Protein AF-A0A921IT60-F1 (afdb_monomer)

Organism: NCBI:txid1871019

Secondary structure (DSSP, 8-state):
-----HHHHHHHHHHHHHHHHHHTHHHHHHHHHHHTT-TT--HHHHHHHHHHHHHHHHHHHHHHHHH-GGGHHHHHHHHHHHHHHHHHHHHHHHHHHHT-

Solvent-accessible surface area (backbone atoms only — not comparable to full-atom values): 5192 Å² total; per-residue (Å²): 131,86,72,84,56,58,78,80,37,42,63,42,17,52,52,19,19,53,51,17,36,56,27,33,48,48,36,50,61,38,42,45,42,54,78,66,69,44,94,80,59,53,67,66,53,35,49,49,14,48,52,54,20,54,49,48,47,49,50,52,52,52,51,35,53,73,76,40,57,90,42,36,64,40,18,51,54,16,20,52,50,19,32,47,51,48,52,53,52,51,52,54,51,53,53,58,65,72,75,109

Sequence (100 aa):
MSGFDLAEHLPAMAIGAVIGFIAFAPLLAALMPVLRRKRDADMGVGLIGVIVSFAILLVGVVAVALIARAALVAFTVGELAGFFVGWVAVACMVIWDHGR

Radius of gyration: 16.32 Å; Cα contacts (8 Å, |Δi|>4): 98; chains: 1; bounding box: 41×22×55 Å

Structure (mmCIF, N/CA/C/O backbone):
data_AF-A0A921IT60-F1
#
_entry.id   AF-A0A921IT60-F1
#
loop_
_atom_site.group_PDB
_atom_site.id
_atom_site.type_symbol
_atom_site.label_atom_id
_atom_site.label_alt_id
_atom_site.label_comp_id
_atom_site.label_asym_id
_atom_site.label_entity_id
_atom_site.label_seq_id
_atom_site.pdbx_PDB_ins_code
_atom_site.Cartn_x
_atom_site.Cartn_y
_atom_site.Cartn_z
_atom_site.occupancy
_atom_site.B_iso_or_equiv
_atom_site.auth_seq_id
_atom_site.auth_comp_id
_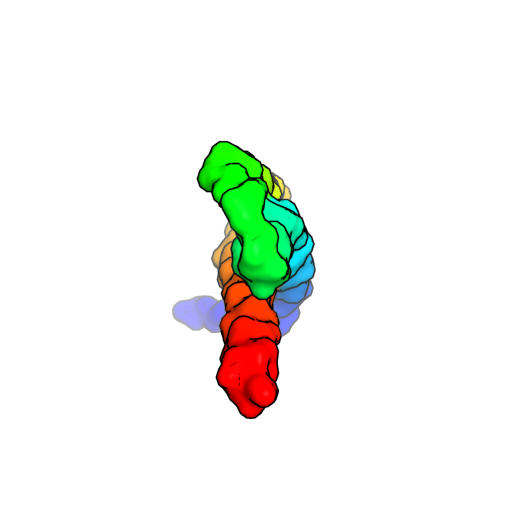atom_site.auth_asym_id
_atom_site.auth_atom_id
_atom_site.pdbx_PDB_model_num
ATOM 1 N N . MET A 1 1 ? 0.193 1.554 -32.479 1.00 40.56 1 MET A N 1
ATOM 2 C CA . MET A 1 1 ? -0.294 1.526 -31.085 1.00 40.56 1 MET A CA 1
ATOM 3 C C . MET A 1 1 ? 0.118 0.180 -30.516 1.00 40.56 1 MET A C 1
ATOM 5 O O . MET A 1 1 ? -0.564 -0.801 -30.769 1.00 40.56 1 MET A O 1
ATOM 9 N N . SER A 1 2 ? 1.305 0.101 -29.909 1.00 51.50 2 SER A N 1
ATOM 10 C CA . SER A 1 2 ? 1.792 -1.118 -29.253 1.00 51.50 2 SER A CA 1
ATOM 11 C C . SER A 1 2 ? 0.864 -1.425 -28.082 1.00 51.50 2 SER A C 1
ATOM 13 O O . SER A 1 2 ? 0.683 -0.576 -27.207 1.00 51.50 2 SER A O 1
ATOM 15 N N . GLY A 1 3 ? 0.199 -2.579 -28.146 1.00 55.97 3 GLY A N 1
ATOM 16 C CA . GLY A 1 3 ? -0.732 -3.030 -27.124 1.00 55.97 3 GLY A CA 1
ATOM 17 C C . GLY A 1 3 ? -0.030 -3.111 -25.777 1.00 55.97 3 GLY A C 1
ATOM 18 O O . GLY A 1 3 ? 1.139 -3.469 -25.696 1.00 55.97 3 GLY A O 1
ATOM 19 N N . PHE A 1 4 ? -0.742 -2.725 -24.728 1.00 60.69 4 PHE A N 1
ATOM 20 C CA . PHE A 1 4 ? -0.331 -3.001 -23.362 1.00 60.69 4 PHE A CA 1
ATOM 21 C C . PHE A 1 4 ? -0.285 -4.529 -23.224 1.00 60.69 4 PHE A C 1
ATOM 23 O O . PHE A 1 4 ? -1.339 -5.162 -23.133 1.00 60.69 4 PHE A O 1
ATOM 30 N N . ASP A 1 5 ? 0.903 -5.131 -23.305 1.00 69.38 5 ASP A N 1
ATOM 31 C CA . ASP A 1 5 ? 1.043 -6.582 -23.219 1.00 69.38 5 ASP A CA 1
ATOM 32 C C . ASP A 1 5 ? 0.867 -6.992 -21.758 1.00 69.38 5 ASP A C 1
ATOM 34 O O . ASP A 1 5 ? 1.783 -6.985 -20.933 1.00 69.38 5 ASP A O 1
ATOM 38 N N . LEU A 1 6 ? -0.391 -7.262 -21.411 1.00 64.69 6 LEU A N 1
ATOM 39 C CA . LEU A 1 6 ? -0.825 -7.508 -20.042 1.00 64.69 6 LEU A CA 1
ATOM 40 C C . LEU A 1 6 ? -0.028 -8.649 -19.399 1.00 64.69 6 LEU A C 1
ATOM 42 O O . LEU A 1 6 ? 0.252 -8.589 -18.208 1.00 64.69 6 LEU A O 1
ATOM 46 N N . ALA A 1 7 ? 0.375 -9.651 -20.186 1.00 71.50 7 ALA A N 1
ATOM 47 C CA . ALA A 1 7 ? 1.163 -10.788 -19.725 1.00 71.50 7 ALA A CA 1
ATOM 48 C C . ALA A 1 7 ? 2.584 -10.400 -19.273 1.00 71.50 7 ALA A C 1
ATOM 50 O O . ALA A 1 7 ? 3.065 -10.932 -18.276 1.00 71.50 7 ALA A O 1
ATOM 51 N N . GLU A 1 8 ? 3.235 -9.452 -19.954 1.00 77.44 8 GLU A N 1
ATOM 52 C CA . GLU A 1 8 ? 4.577 -8.972 -19.592 1.00 77.44 8 GLU A CA 1
ATOM 53 C C . GLU A 1 8 ? 4.538 -8.107 -18.323 1.00 77.44 8 GLU A C 1
ATOM 55 O O . GLU A 1 8 ? 5.438 -8.141 -17.484 1.00 77.44 8 GLU A O 1
ATOM 60 N N . HIS A 1 9 ? 3.444 -7.369 -18.144 1.00 82.19 9 HIS A N 1
ATOM 61 C CA . HIS A 1 9 ? 3.249 -6.455 -17.023 1.00 82.19 9 HIS A CA 1
ATOM 62 C C . HIS A 1 9 ? 2.563 -7.083 -15.799 1.00 82.19 9 HIS A C 1
ATOM 64 O O . HIS A 1 9 ? 2.566 -6.485 -14.716 1.00 82.19 9 HIS A O 1
ATOM 70 N N . LEU A 1 10 ? 2.011 -8.290 -15.939 1.00 85.56 10 LEU A N 1
ATOM 71 C CA . LEU A 1 10 ? 1.304 -9.010 -14.880 1.00 85.56 10 LEU A CA 1
ATOM 72 C C . LEU A 1 10 ? 2.143 -9.214 -13.606 1.00 85.56 10 LEU A C 1
ATOM 74 O O . LEU A 1 10 ? 1.604 -8.990 -12.520 1.00 85.56 10 LEU A O 1
ATOM 78 N N . PRO A 1 11 ? 3.444 -9.569 -13.673 1.00 89.56 11 PRO A N 1
ATOM 79 C CA . PRO A 1 11 ? 4.256 -9.739 -12.469 1.00 89.56 11 PRO A CA 1
ATOM 80 C C . PRO A 1 11 ? 4.406 -8.432 -11.687 1.00 89.56 11 PRO A C 1
ATOM 82 O O . PRO A 1 11 ? 4.258 -8.418 -10.468 1.00 89.56 11 PRO A O 1
ATOM 85 N N . ALA A 1 12 ? 4.639 -7.317 -12.387 1.00 89.69 12 ALA A N 1
ATOM 86 C CA . ALA A 1 12 ? 4.754 -6.003 -11.762 1.00 89.69 12 ALA A CA 1
ATOM 87 C C . ALA A 1 12 ? 3.436 -5.578 -11.102 1.00 89.69 12 ALA A C 1
ATOM 89 O O . ALA A 1 12 ? 3.444 -5.074 -9.981 1.00 89.69 12 ALA A O 1
ATOM 90 N N . MET A 1 13 ? 2.305 -5.841 -11.761 1.00 91.44 13 MET A N 1
ATOM 91 C CA . MET A 1 13 ? 0.977 -5.595 -11.201 1.00 91.44 13 MET A CA 1
ATOM 92 C C . MET A 1 13 ? 0.709 -6.457 -9.957 1.00 91.44 13 MET A C 1
ATOM 94 O O . MET A 1 13 ? 0.222 -5.943 -8.954 1.00 91.44 13 MET A O 1
ATOM 98 N N . ALA A 1 14 ? 1.065 -7.744 -9.979 1.00 93.31 14 ALA A N 1
ATOM 99 C CA . ALA A 1 14 ? 0.891 -8.635 -8.833 1.00 93.31 14 ALA A CA 1
ATOM 100 C C . ALA A 1 14 ? 1.741 -8.199 -7.627 1.00 93.31 14 ALA A C 1
ATOM 102 O O . ALA A 1 14 ? 1.239 -8.152 -6.504 1.00 93.31 14 ALA A O 1
ATOM 103 N N . ILE A 1 15 ? 3.004 -7.823 -7.855 1.00 93.44 15 ILE A N 1
ATOM 104 C CA . ILE A 1 15 ? 3.886 -7.294 -6.803 1.00 93.44 15 ILE A CA 1
ATOM 105 C C . ILE A 1 15 ? 3.319 -5.986 -6.247 1.00 93.44 15 ILE A C 1
ATOM 107 O O . ILE A 1 15 ? 3.236 -5.834 -5.029 1.00 93.44 15 ILE A O 1
ATOM 111 N N . GLY A 1 16 ? 2.874 -5.079 -7.125 1.00 94.06 16 GLY A N 1
ATOM 112 C CA . GLY A 1 16 ? 2.186 -3.851 -6.733 1.00 94.06 16 GLY A CA 1
ATOM 113 C C . GLY A 1 16 ? 1.005 -4.146 -5.817 1.00 94.06 16 GLY A C 1
ATOM 114 O O . GLY A 1 16 ? 0.936 -3.60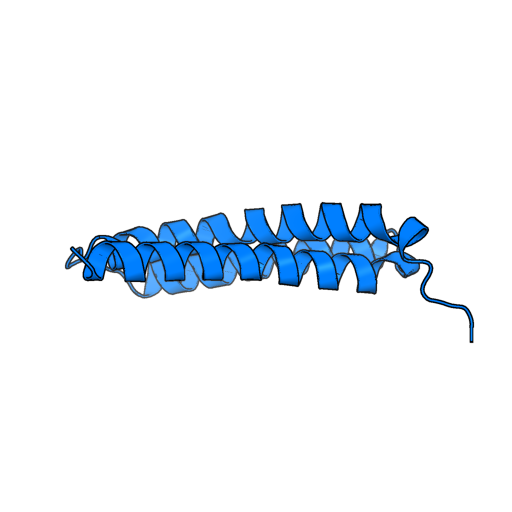1 -4.723 1.00 94.06 16 GLY A O 1
ATOM 115 N N . ALA A 1 17 ? 0.130 -5.083 -6.189 1.00 95.50 17 ALA A N 1
ATOM 116 C CA . ALA A 1 17 ? -1.030 -5.454 -5.378 1.00 95.50 17 ALA A CA 1
ATOM 117 C C . ALA A 1 17 ? -0.659 -5.980 -3.989 1.00 95.50 17 ALA A C 1
ATOM 119 O O . ALA A 1 17 ? -1.289 -5.602 -3.001 1.00 95.50 17 ALA A O 1
ATOM 120 N N . VAL A 1 18 ? 0.389 -6.796 -3.880 1.00 95.81 18 VAL A N 1
ATOM 121 C CA . VAL A 1 18 ? 0.874 -7.267 -2.577 1.00 95.81 18 VAL A CA 1
ATOM 122 C C . VAL A 1 18 ? 1.401 -6.103 -1.736 1.00 95.81 18 VAL A C 1
ATOM 124 O O . VAL A 1 18 ? 1.042 -5.991 -0.565 1.00 95.81 18 VAL A O 1
ATOM 127 N N . ILE A 1 19 ? 2.204 -5.209 -2.321 1.00 95.31 19 ILE A N 1
ATOM 128 C CA . ILE A 1 19 ? 2.741 -4.037 -1.613 1.00 95.31 19 ILE A CA 1
ATOM 129 C C . ILE A 1 1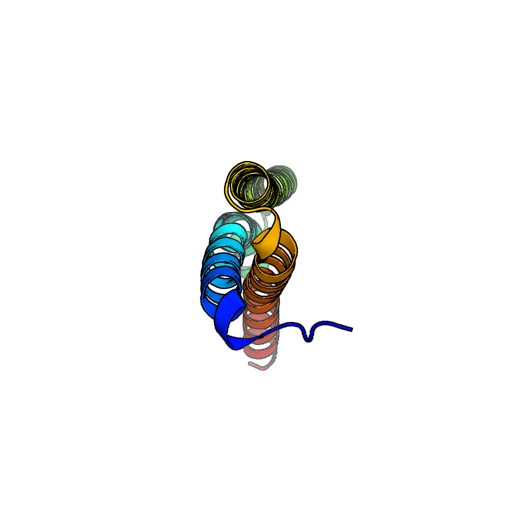9 ? 1.615 -3.099 -1.177 1.00 95.31 19 ILE A C 1
ATOM 131 O O . ILE A 1 19 ? 1.584 -2.692 -0.019 1.00 95.31 19 ILE A O 1
ATOM 135 N N . GLY A 1 20 ? 0.654 -2.818 -2.056 1.00 93.56 20 GLY A N 1
ATOM 136 C CA . GLY A 1 20 ? -0.514 -1.997 -1.749 1.00 93.56 20 GLY A CA 1
ATOM 137 C C . GLY A 1 20 ? -1.370 -2.580 -0.628 1.00 93.56 20 GLY A C 1
ATOM 138 O O . GLY A 1 20 ? -1.816 -1.857 0.261 1.00 93.56 20 GLY A O 1
ATOM 139 N N . PHE A 1 21 ? -1.542 -3.903 -0.609 1.00 94.50 21 PHE A N 1
ATOM 140 C CA . PHE A 1 21 ? -2.233 -4.589 0.479 1.00 94.50 21 PHE A CA 1
ATOM 141 C C . PHE A 1 21 ? -1.455 -4.511 1.803 1.00 94.50 21 PHE A C 1
ATOM 143 O O . PHE A 1 21 ? -2.037 -4.239 2.850 1.00 94.50 21 PHE A O 1
ATOM 150 N N . ILE A 1 22 ? -0.130 -4.686 1.782 1.00 93.62 22 ILE A N 1
ATOM 151 C CA . ILE A 1 22 ? 0.720 -4.531 2.977 1.00 93.62 22 ILE A CA 1
ATOM 152 C C . ILE A 1 22 ? 0.684 -3.087 3.487 1.00 93.62 22 ILE A C 1
ATOM 154 O O . ILE A 1 22 ? 0.591 -2.862 4.694 1.00 93.62 22 ILE A O 1
ATOM 158 N N . ALA A 1 23 ? 0.695 -2.108 2.582 1.00 93.81 23 ALA A N 1
ATOM 159 C CA . ALA A 1 23 ? 0.591 -0.693 2.915 1.00 93.81 23 ALA A CA 1
ATOM 160 C C . ALA A 1 23 ? -0.735 -0.343 3.603 1.00 93.81 23 ALA A C 1
ATOM 162 O O . ALA A 1 23 ? -0.812 0.677 4.273 1.00 93.81 23 ALA A O 1
ATOM 163 N N . PHE A 1 24 ? -1.763 -1.188 3.499 1.00 92.75 24 PHE A N 1
ATOM 164 C CA . PHE A 1 24 ? -3.013 -1.025 4.236 1.00 92.75 24 PHE A CA 1
ATOM 165 C C . PHE A 1 24 ? -2.909 -1.452 5.712 1.00 92.75 24 PHE A C 1
ATOM 167 O O . PHE A 1 24 ? -3.714 -1.021 6.536 1.00 92.75 24 PHE A O 1
ATOM 174 N N . ALA A 1 25 ? -1.927 -2.274 6.095 1.00 92.12 25 ALA A N 1
ATOM 175 C CA . ALA A 1 25 ? -1.818 -2.799 7.459 1.00 92.12 25 ALA A CA 1
ATOM 176 C C . ALA A 1 25 ? -1.674 -1.718 8.559 1.00 92.12 25 ALA A C 1
ATOM 178 O O . ALA A 1 25 ? -2.376 -1.824 9.570 1.00 92.12 25 ALA A O 1
ATOM 179 N N . PRO A 1 26 ? -0.845 -0.662 8.405 1.00 89.62 26 PRO A N 1
ATOM 180 C CA . PRO A 1 26 ? -0.764 0.430 9.380 1.00 89.62 26 PRO A CA 1
ATOM 181 C C . PRO A 1 26 ? -2.095 1.174 9.516 1.00 89.62 26 PRO A C 1
ATOM 183 O O . PRO A 1 26 ? -2.504 1.526 10.624 1.00 89.62 26 PRO A O 1
ATOM 186 N N . LEU A 1 27 ? -2.803 1.365 8.400 1.00 90.25 27 LEU A N 1
ATOM 187 C CA . LEU A 1 27 ? -4.121 1.985 8.391 1.00 90.25 27 LEU A CA 1
ATOM 188 C C . LEU A 1 27 ? -5.162 1.120 9.106 1.00 90.25 27 LEU A C 1
ATOM 190 O O . LEU A 1 27 ? -5.915 1.626 9.933 1.00 90.25 27 LEU A O 1
ATOM 194 N N . LEU A 1 28 ? -5.174 -0.188 8.842 1.00 90.12 28 LEU A N 1
ATOM 195 C CA . LEU A 1 28 ? -6.052 -1.136 9.522 1.00 90.12 28 LEU A CA 1
ATOM 196 C C . LEU A 1 28 ? -5.795 -1.154 11.031 1.00 90.12 28 LEU A C 1
ATOM 198 O O . LEU A 1 28 ? -6.744 -1.171 11.813 1.00 90.12 28 LEU A O 1
ATOM 202 N N . ALA A 1 29 ? -4.528 -1.123 11.451 1.00 88.69 29 ALA A N 1
ATOM 203 C CA . ALA A 1 29 ? -4.161 -1.057 12.862 1.00 88.69 29 ALA A CA 1
ATOM 204 C C . ALA A 1 29 ? -4.697 0.221 13.527 1.00 88.69 29 ALA A C 1
ATOM 206 O O . ALA A 1 29 ? -5.260 0.151 14.621 1.00 88.69 29 ALA A O 1
ATOM 207 N N . ALA A 1 30 ? -4.591 1.361 12.841 1.00 87.56 30 ALA A N 1
ATOM 208 C CA . ALA A 1 30 ? -5.133 2.631 13.311 1.00 87.56 30 ALA A CA 1
ATOM 209 C C . ALA A 1 30 ? -6.675 2.655 13.327 1.00 87.56 30 ALA A C 1
ATOM 211 O O . ALA A 1 30 ? -7.280 3.286 14.192 1.00 87.56 30 ALA A O 1
ATOM 212 N N . LEU A 1 31 ? -7.321 1.923 12.415 1.00 85.56 31 LEU A N 1
ATOM 213 C CA . LEU A 1 31 ? -8.777 1.827 12.321 1.00 85.56 31 LEU A CA 1
ATOM 214 C C . LEU A 1 31 ? -9.379 0.809 13.305 1.00 85.56 31 LEU A C 1
ATOM 216 O O . LEU A 1 31 ? -10.521 0.958 13.734 1.00 85.56 31 LEU A O 1
ATOM 220 N N . MET A 1 32 ? -8.625 -0.213 13.713 1.00 85.56 32 MET A N 1
ATOM 221 C CA . MET A 1 32 ? -9.074 -1.259 14.637 1.00 85.56 32 MET A CA 1
ATOM 222 C C . MET A 1 32 ? -9.734 -0.740 15.935 1.00 85.56 32 MET A C 1
ATOM 224 O O . MET A 1 32 ? -10.783 -1.280 16.300 1.00 85.56 32 MET A O 1
ATOM 228 N N . PRO A 1 33 ? -9.201 0.270 16.661 1.00 82.31 33 PRO A N 1
ATOM 229 C CA . PRO A 1 33 ? -9.876 0.810 17.846 1.00 82.31 33 PRO A CA 1
ATOM 230 C C . PRO A 1 33 ? -11.234 1.449 17.522 1.00 82.31 33 PRO A C 1
ATOM 232 O O . PRO A 1 33 ? -12.169 1.293 18.310 1.00 82.31 33 PRO A O 1
ATOM 235 N N . VAL A 1 34 ? -11.360 2.093 16.355 1.00 83.56 34 VAL A N 1
ATOM 236 C CA . VAL A 1 34 ? -12.619 2.671 15.857 1.00 83.56 34 VAL A CA 1
ATOM 237 C C . VAL A 1 34 ? -13.622 1.560 15.545 1.00 83.56 34 VAL A C 1
ATOM 239 O O . VAL A 1 34 ? -14.750 1.601 16.030 1.00 83.56 34 VAL A O 1
ATOM 242 N N . LEU A 1 35 ? -13.194 0.523 14.815 1.00 82.31 35 LEU A N 1
ATOM 243 C CA . LEU A 1 35 ? -14.032 -0.641 14.491 1.00 82.31 35 LEU A CA 1
ATOM 244 C C . LEU A 1 35 ? -14.522 -1.362 15.752 1.00 82.31 35 LEU A C 1
ATOM 246 O O . LEU A 1 35 ? -15.655 -1.820 15.806 1.00 82.31 35 LEU A O 1
ATOM 250 N N . ARG A 1 36 ? -13.694 -1.416 16.800 1.00 82.88 36 ARG A N 1
ATOM 251 C CA . ARG A 1 36 ? -14.045 -2.018 18.097 1.00 82.88 36 ARG A CA 1
ATOM 252 C C . ARG A 1 36 ? -14.845 -1.089 19.018 1.00 82.88 36 ARG A C 1
ATOM 254 O O . ARG A 1 36 ? -15.008 -1.418 20.191 1.00 82.88 36 ARG A O 1
ATOM 261 N N . ARG A 1 37 ? -15.307 0.068 18.524 1.00 72.94 37 ARG A N 1
ATOM 262 C CA . ARG A 1 37 ? -16.064 1.082 19.283 1.00 72.94 37 ARG A CA 1
ATOM 263 C C . ARG A 1 37 ? -15.405 1.460 20.616 1.00 72.94 37 ARG A C 1
ATOM 265 O O . ARG A 1 37 ? -16.089 1.745 21.600 1.00 72.94 37 ARG A O 1
ATOM 272 N N . LYS A 1 38 ? -14.068 1.456 20.684 1.00 70.12 38 LYS A N 1
ATOM 273 C CA . LYS A 1 38 ? -13.373 1.915 21.890 1.00 70.12 38 LYS A CA 1
ATOM 274 C C . LYS A 1 38 ? -13.516 3.430 21.996 1.00 70.12 38 LYS A C 1
ATOM 276 O O . LYS A 1 38 ? -13.273 4.150 21.036 1.00 70.12 38 LYS A O 1
ATOM 281 N N . ARG A 1 39 ? -13.871 3.909 23.191 1.00 59.06 39 ARG A N 1
ATOM 282 C CA . ARG A 1 39 ? -14.076 5.337 23.490 1.00 59.06 39 ARG A CA 1
ATOM 283 C C . ARG A 1 39 ? -12.786 6.183 23.428 1.00 59.06 39 ARG A C 1
ATOM 285 O O . ARG A 1 39 ? -12.879 7.397 23.497 1.00 59.06 39 ARG A O 1
ATOM 292 N N . ASP A 1 40 ? -11.631 5.531 23.272 1.00 66.62 40 ASP A N 1
ATOM 293 C CA . ASP A 1 40 ? -10.270 6.097 23.224 1.00 66.62 40 ASP A CA 1
ATOM 294 C C . ASP A 1 40 ? -9.659 6.058 21.807 1.00 66.62 40 ASP A C 1
ATOM 296 O O . ASP A 1 40 ? -8.462 5.840 21.622 1.00 66.62 40 ASP A O 1
ATOM 300 N N . ALA A 1 41 ? -10.4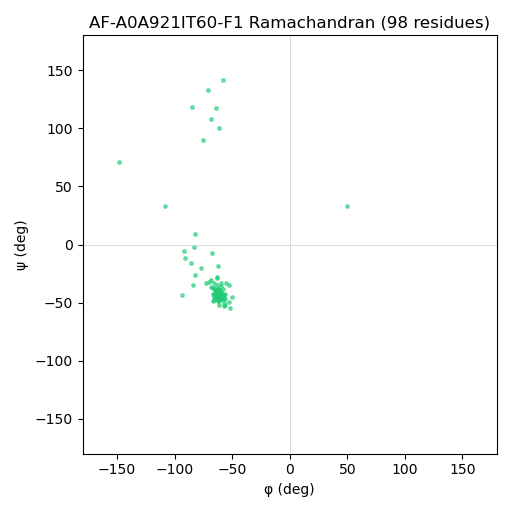76 6.195 20.761 1.00 69.88 41 ALA A N 1
ATOM 301 C CA . ALA A 1 41 ? -9.941 6.308 19.408 1.00 69.88 41 ALA A CA 1
ATOM 302 C C . ALA A 1 41 ? -9.196 7.647 19.238 1.00 69.88 41 ALA A C 1
ATOM 304 O O . ALA A 1 41 ? -9.814 8.709 19.179 1.00 69.88 41 ALA A O 1
ATOM 305 N N . ASP A 1 42 ? -7.866 7.581 19.156 1.00 80.75 42 ASP A N 1
ATOM 306 C CA . ASP A 1 42 ? -6.995 8.744 18.986 1.00 80.75 42 ASP A CA 1
ATOM 307 C C . ASP A 1 42 ? -6.858 9.119 17.499 1.00 80.75 42 ASP A C 1
ATOM 309 O O . ASP A 1 42 ? -6.349 8.346 16.677 1.00 80.75 42 ASP A O 1
ATOM 313 N N . MET A 1 43 ? -7.293 10.334 17.150 1.00 81.44 43 MET A N 1
ATOM 314 C CA . MET A 1 43 ? -7.150 10.894 15.802 1.00 81.44 43 MET A CA 1
ATOM 315 C C . MET A 1 43 ? -5.686 10.995 15.345 1.00 81.44 43 MET A C 1
ATOM 317 O O . MET A 1 43 ? -5.412 10.824 14.157 1.00 81.44 43 MET A O 1
ATOM 321 N N . GLY A 1 44 ? -4.744 11.241 16.258 1.00 84.44 44 GLY A N 1
ATOM 322 C CA . GLY A 1 44 ? -3.313 11.304 15.971 1.00 84.44 44 GLY A CA 1
ATOM 323 C C . GLY A 1 44 ? -2.756 9.956 15.521 1.00 84.44 44 GLY A C 1
ATOM 324 O O . GLY A 1 44 ? -2.031 9.891 14.529 1.00 84.44 44 GLY A O 1
ATOM 325 N N . VAL A 1 45 ? -3.163 8.863 16.171 1.00 83.81 45 VAL A N 1
ATOM 326 C CA . VAL A 1 45 ? -2.798 7.497 15.749 1.00 83.81 45 VAL A CA 1
ATOM 327 C C . VAL A 1 45 ? -3.408 7.173 14.382 1.00 83.81 45 VAL A C 1
ATOM 329 O O . VAL A 1 45 ? -2.728 6.602 13.528 1.00 83.81 45 VAL A O 1
ATOM 332 N N . GLY A 1 46 ? -4.650 7.612 14.145 1.00 86.81 46 GLY A N 1
ATOM 333 C CA . GLY A 1 46 ? -5.303 7.584 12.831 1.00 86.81 46 GLY A CA 1
ATOM 334 C C . GLY A 1 46 ? -4.452 8.232 11.738 1.00 86.81 46 GLY A C 1
ATOM 335 O O . GLY A 1 46 ? -4.135 7.602 10.728 1.00 86.81 46 GLY A O 1
ATOM 336 N N . LEU A 1 47 ? -4.038 9.479 11.966 1.00 90.25 47 LEU A N 1
ATOM 337 C CA . LEU A 1 47 ? -3.236 10.251 11.021 1.00 90.25 47 LEU A CA 1
ATOM 338 C C . LEU A 1 47 ? -1.857 9.622 10.777 1.00 90.25 47 LEU A C 1
ATOM 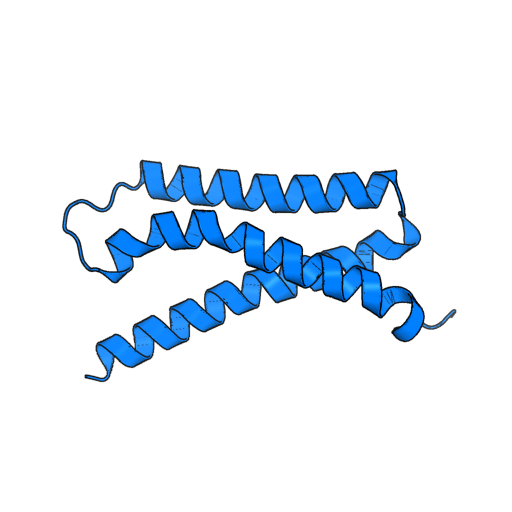340 O O . LEU A 1 47 ? -1.423 9.541 9.630 1.00 90.25 47 LEU A O 1
ATOM 344 N N . ILE A 1 48 ? -1.185 9.133 11.823 1.00 90.38 48 ILE A N 1
ATOM 345 C CA . ILE A 1 48 ? 0.099 8.430 11.689 1.00 90.38 48 ILE A CA 1
ATOM 346 C C . ILE A 1 48 ? -0.074 7.176 10.826 1.00 90.38 48 ILE A C 1
ATOM 348 O O . ILE A 1 48 ? 0.725 6.948 9.920 1.00 90.38 48 ILE A O 1
ATOM 352 N N . GLY A 1 49 ? -1.138 6.397 11.048 1.00 90.25 49 GLY A N 1
ATOM 353 C CA . GLY A 1 49 ? -1.457 5.226 10.229 1.00 90.25 49 GLY A CA 1
ATOM 354 C C . GLY A 1 49 ? -1.615 5.574 8.747 1.00 90.25 49 GLY A C 1
ATOM 355 O O . GLY A 1 49 ? -1.040 4.894 7.895 1.00 90.25 49 GLY A O 1
ATOM 356 N N . VAL A 1 50 ? -2.314 6.670 8.433 1.00 90.50 50 VAL A N 1
ATOM 357 C CA . VAL A 1 50 ? -2.437 7.189 7.059 1.00 90.50 50 VAL A CA 1
ATOM 358 C C . VAL A 1 50 ? -1.068 7.570 6.495 1.00 90.50 50 VAL A C 1
ATOM 360 O O . VAL A 1 50 ? -0.706 7.093 5.423 1.00 90.50 50 VAL A O 1
ATOM 363 N N . ILE A 1 51 ? -0.284 8.376 7.216 1.00 93.50 51 ILE A N 1
ATOM 364 C CA . ILE A 1 51 ? 1.031 8.847 6.754 1.00 93.50 51 ILE A CA 1
ATOM 365 C C . ILE A 1 51 ? 1.957 7.669 6.451 1.00 93.50 51 ILE A C 1
ATOM 367 O O . ILE A 1 51 ? 2.569 7.633 5.387 1.00 93.50 51 ILE A O 1
ATOM 371 N N . VAL A 1 52 ? 2.037 6.688 7.353 1.00 94.06 52 VAL A N 1
ATOM 372 C CA . VAL A 1 52 ? 2.886 5.503 7.170 1.00 94.06 52 VAL A CA 1
ATOM 373 C C . VAL A 1 52 ? 2.426 4.689 5.961 1.00 94.06 52 VAL A C 1
ATOM 375 O O . VAL A 1 52 ? 3.256 4.269 5.160 1.00 94.06 52 VAL A O 1
ATOM 378 N N . SER A 1 53 ? 1.115 4.518 5.783 1.00 93.50 53 SER A N 1
ATOM 379 C CA . SER A 1 53 ? 0.554 3.791 4.637 1.00 93.50 53 SER A CA 1
ATOM 380 C C . SER A 1 53 ? 0.924 4.466 3.315 1.00 93.50 53 SER A C 1
ATOM 382 O O . SER A 1 53 ? 1.468 3.826 2.418 1.00 93.50 53 SER A O 1
ATOM 384 N N . PHE A 1 54 ? 0.725 5.783 3.216 1.00 94.19 54 PHE A N 1
ATOM 385 C CA . PHE A 1 54 ? 1.096 6.559 2.030 1.00 94.19 54 PHE A CA 1
ATOM 386 C C . PHE A 1 54 ? 2.608 6.606 1.800 1.00 94.19 54 PHE A C 1
ATOM 388 O O . PHE A 1 54 ? 3.041 6.611 0.651 1.00 94.19 54 PHE A O 1
ATOM 395 N N . ALA A 1 55 ? 3.419 6.600 2.859 1.00 95.88 55 ALA A N 1
ATOM 396 C CA . ALA A 1 55 ? 4.868 6.518 2.732 1.00 95.88 55 ALA A CA 1
ATOM 397 C C . ALA A 1 55 ? 5.307 5.177 2.122 1.00 95.88 55 ALA A C 1
ATOM 399 O O . ALA A 1 55 ? 6.164 5.176 1.244 1.00 95.88 55 ALA A O 1
ATOM 400 N N . ILE A 1 56 ? 4.701 4.053 2.528 1.00 94.81 56 ILE A N 1
ATOM 401 C CA . ILE A 1 56 ? 4.996 2.730 1.950 1.00 94.81 56 ILE A CA 1
ATOM 402 C C . ILE A 1 56 ? 4.637 2.700 0.459 1.00 94.81 56 ILE A C 1
ATOM 404 O O . ILE A 1 56 ? 5.470 2.287 -0.348 1.00 94.81 56 ILE A O 1
ATOM 408 N N . LEU A 1 57 ? 3.444 3.186 0.097 1.00 94.12 57 LEU A N 1
ATOM 409 C CA . LEU A 1 57 ? 3.004 3.304 -1.300 1.00 94.12 57 LEU A CA 1
ATOM 410 C C . LEU A 1 57 ? 3.989 4.162 -2.113 1.00 94.12 57 LEU A C 1
ATOM 412 O O . LEU A 1 57 ? 4.533 3.741 -3.131 1.00 94.12 57 LEU A O 1
ATOM 416 N N . LEU A 1 58 ? 4.327 5.351 -1.605 1.00 94.69 58 LEU A N 1
ATOM 417 C CA . LEU A 1 58 ? 5.259 6.258 -2.272 1.00 94.69 58 LEU A CA 1
ATOM 418 C C . LEU A 1 58 ? 6.643 5.627 -2.472 1.00 94.69 58 LEU A C 1
ATOM 420 O O . LEU A 1 58 ? 7.230 5.769 -3.544 1.00 94.69 58 LEU A O 1
ATOM 424 N N . VAL A 1 59 ? 7.165 4.922 -1.466 1.00 96.25 59 VAL A N 1
ATOM 425 C CA . VAL A 1 59 ? 8.448 4.213 -1.563 1.00 96.25 59 VAL A CA 1
ATOM 426 C C . VAL A 1 59 ? 8.390 3.128 -2.638 1.00 96.25 59 VAL A C 1
ATOM 428 O O . VAL A 1 59 ? 9.334 3.022 -3.421 1.00 96.25 59 VAL A O 1
ATOM 431 N N . GLY A 1 60 ? 7.288 2.374 -2.727 1.00 91.31 60 GLY A N 1
ATOM 432 C CA . GLY A 1 60 ? 7.056 1.392 -3.789 1.00 91.31 60 GLY A CA 1
ATOM 433 C C . GLY A 1 60 ? 7.135 2.023 -5.179 1.00 91.31 60 GLY A C 1
ATOM 434 O O . GLY A 1 60 ? 7.939 1.605 -6.017 1.00 91.31 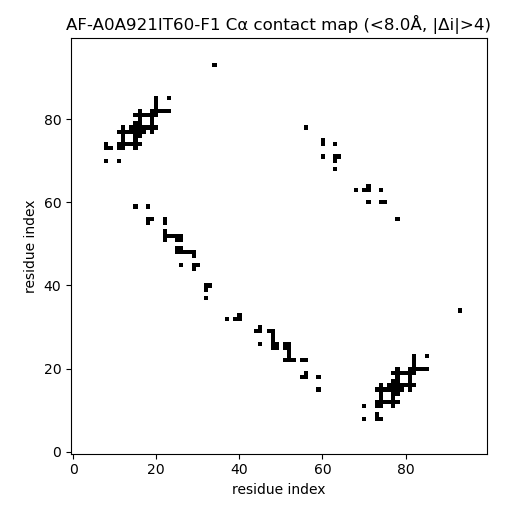60 GLY A O 1
ATOM 435 N N . VAL A 1 61 ? 6.374 3.097 -5.398 1.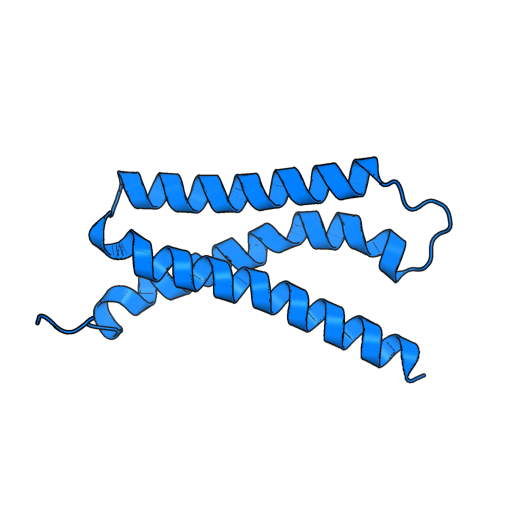00 93.94 61 VAL A N 1
ATOM 436 C CA . VAL A 1 61 ? 6.350 3.832 -6.672 1.00 93.94 61 VAL A CA 1
ATOM 437 C C . VAL A 1 61 ? 7.721 4.403 -7.029 1.00 93.94 61 VAL A C 1
ATOM 439 O O . VAL A 1 61 ? 8.176 4.246 -8.163 1.00 93.94 61 VAL A O 1
ATOM 442 N N . VAL A 1 62 ? 8.405 5.045 -6.078 1.00 95.81 62 VAL A N 1
ATOM 443 C CA . VAL A 1 62 ? 9.737 5.624 -6.305 1.00 95.81 62 VAL A CA 1
ATOM 444 C C . VAL A 1 62 ? 10.749 4.531 -6.642 1.00 95.81 62 VAL A C 1
ATOM 446 O O . VAL A 1 62 ? 11.498 4.681 -7.606 1.00 95.81 62 VAL A O 1
ATOM 449 N N . ALA A 1 63 ? 10.752 3.411 -5.915 1.00 94.44 63 ALA A N 1
ATOM 450 C CA . ALA A 1 63 ? 11.660 2.301 -6.187 1.00 94.44 63 ALA A CA 1
ATOM 451 C C . ALA A 1 63 ? 11.469 1.752 -7.610 1.00 94.44 63 ALA A C 1
ATOM 453 O O . ALA A 1 63 ? 12.438 1.610 -8.360 1.00 94.44 63 ALA A O 1
ATOM 454 N N . VAL A 1 64 ? 10.223 1.521 -8.032 1.00 94.00 64 VAL A N 1
ATOM 455 C CA . VAL A 1 64 ? 9.930 1.027 -9.386 1.00 94.00 64 VAL A CA 1
ATOM 456 C C . VAL A 1 64 ? 10.249 2.075 -10.453 1.00 94.00 64 VAL A C 1
ATOM 458 O O . VAL A 1 64 ? 10.784 1.727 -11.506 1.00 94.00 64 VAL A O 1
ATOM 461 N N . ALA A 1 65 ? 10.023 3.364 -10.184 1.00 91.44 65 ALA A N 1
ATOM 462 C CA . ALA A 1 65 ? 10.391 4.448 -11.097 1.00 91.44 65 ALA A CA 1
ATOM 463 C C . ALA A 1 65 ? 11.908 4.549 -11.338 1.00 91.44 65 ALA A C 1
ATOM 465 O O . ALA A 1 65 ? 12.333 5.013 -12.401 1.00 91.44 65 ALA A O 1
ATOM 466 N N . LEU A 1 66 ? 12.723 4.135 -10.365 1.00 94.81 66 LEU A N 1
ATOM 467 C CA . LEU A 1 66 ? 14.180 4.119 -10.483 1.00 94.81 66 LEU A CA 1
ATOM 468 C C . LEU A 1 66 ? 14.703 2.855 -11.180 1.00 94.81 66 LEU A C 1
ATOM 470 O O . LEU A 1 66 ? 15.672 2.947 -11.929 1.00 94.81 66 LEU A O 1
ATOM 474 N N . ILE A 1 67 ? 14.065 1.699 -10.968 1.00 92.62 67 ILE A N 1
ATOM 475 C CA . ILE A 1 67 ? 14.559 0.396 -11.449 1.00 92.62 67 ILE A CA 1
ATOM 476 C C . ILE A 1 67 ? 13.958 0.014 -12.810 1.00 92.62 67 ILE A C 1
ATOM 478 O O . ILE A 1 67 ? 14.666 -0.470 -13.690 1.00 92.62 67 ILE A O 1
ATOM 482 N N . ALA A 1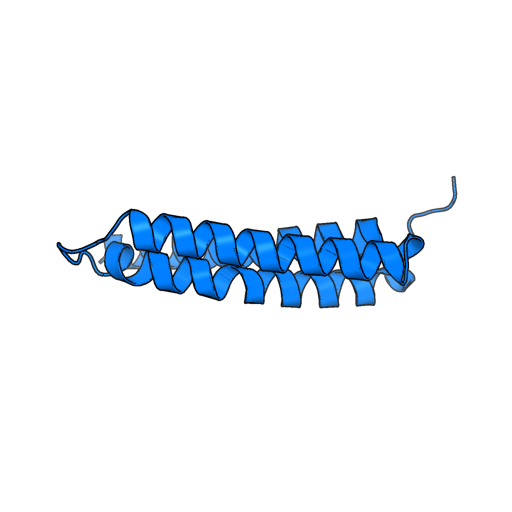 68 ? 12.652 0.213 -12.996 1.00 87.62 68 ALA A N 1
ATOM 483 C CA . ALA A 1 68 ? 11.902 -0.321 -14.130 1.00 87.62 68 ALA A CA 1
ATOM 484 C C . ALA A 1 68 ? 10.752 0.615 -14.541 1.00 87.62 68 ALA A C 1
ATOM 486 O O . ALA A 1 68 ? 9.573 0.299 -14.378 1.00 87.62 68 ALA A O 1
ATOM 487 N N . ARG A 1 69 ? 11.088 1.768 -15.139 1.00 86.56 69 ARG A N 1
ATOM 488 C CA . ARG A 1 69 ? 10.102 2.780 -15.579 1.00 86.56 69 ARG A CA 1
ATOM 489 C C . ARG A 1 69 ? 8.998 2.229 -16.480 1.00 86.56 69 ARG A C 1
ATOM 491 O O . ARG A 1 69 ? 7.861 2.674 -16.369 1.00 86.56 69 ARG A O 1
ATOM 498 N N . ALA A 1 70 ? 9.316 1.256 -17.335 1.00 85.75 70 ALA A N 1
ATOM 499 C CA . ALA A 1 70 ? 8.337 0.613 -18.213 1.00 85.75 70 ALA A CA 1
ATOM 500 C C . ALA A 1 70 ? 7.239 -0.139 -17.434 1.00 85.75 70 ALA A C 1
ATOM 502 O O . ALA A 1 70 ? 6.111 -0.241 -17.904 1.00 85.75 70 ALA A O 1
ATOM 503 N N . ALA A 1 71 ? 7.543 -0.617 -16.225 1.00 88.19 71 ALA A N 1
ATOM 504 C CA . ALA A 1 71 ? 6.611 -1.344 -15.367 1.00 88.19 71 ALA A CA 1
ATOM 505 C C . ALA A 1 71 ? 5.847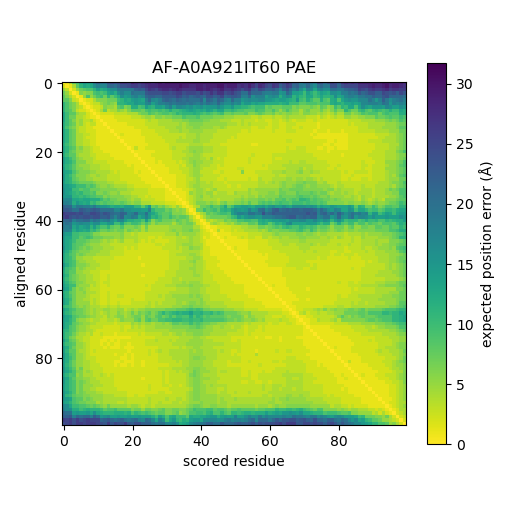 -0.439 -14.382 1.00 88.19 71 ALA A C 1
ATOM 507 O O . ALA A 1 71 ? 4.952 -0.919 -13.688 1.00 88.19 71 ALA A O 1
ATOM 508 N N . LEU A 1 72 ? 6.170 0.860 -14.323 1.00 89.50 72 LEU A N 1
ATOM 509 C CA . LEU A 1 72 ? 5.645 1.793 -13.322 1.00 89.50 72 LEU A CA 1
ATOM 510 C C . LEU A 1 72 ? 4.117 1.835 -13.304 1.00 89.50 72 LEU A C 1
ATOM 512 O O . LEU A 1 72 ? 3.515 1.772 -12.235 1.00 89.50 72 LEU A O 1
ATOM 516 N N . VAL A 1 73 ? 3.495 1.936 -14.481 1.00 91.00 73 VAL A N 1
ATOM 517 C CA . VAL A 1 73 ? 2.034 2.051 -14.603 1.00 91.00 73 VAL A CA 1
ATOM 518 C C . VAL A 1 73 ? 1.356 0.770 -14.124 1.00 91.00 73 VAL A C 1
ATOM 520 O O . VAL A 1 73 ? 0.436 0.816 -13.316 1.00 91.00 73 VAL A O 1
ATOM 523 N N . ALA A 1 74 ? 1.836 -0.388 -14.575 1.00 91.06 74 ALA A N 1
ATOM 524 C CA . ALA A 1 74 ? 1.280 -1.675 -14.171 1.00 91.06 74 ALA A CA 1
ATOM 525 C C . ALA A 1 74 ? 1.418 -1.915 -12.662 1.00 91.06 74 ALA A C 1
ATOM 527 O O . ALA A 1 74 ? 0.472 -2.359 -12.013 1.00 91.06 74 ALA A O 1
ATOM 528 N N . PHE A 1 75 ? 2.575 -1.560 -12.103 1.00 94.00 75 PHE A N 1
ATOM 529 C CA . PHE A 1 75 ? 2.838 -1.633 -10.675 1.00 94.00 75 PHE A CA 1
ATOM 530 C C . PHE A 1 75 ? 1.910 -0.718 -9.869 1.00 94.00 75 PHE A C 1
ATOM 532 O O . PHE A 1 75 ? 1.274 -1.189 -8.933 1.00 94.00 75 PHE A O 1
ATOM 539 N N . THR A 1 76 ? 1.765 0.554 -10.258 1.00 93.44 76 THR A N 1
ATOM 540 C CA . THR A 1 76 ? 0.871 1.506 -9.567 1.00 93.44 76 THR A CA 1
ATOM 541 C C . THR A 1 76 ? -0.593 1.085 -9.628 1.00 93.44 76 THR A C 1
ATOM 543 O O . THR A 1 76 ? -1.295 1.207 -8.627 1.00 93.44 76 THR A O 1
ATOM 546 N N . VAL A 1 77 ? -1.064 0.537 -10.754 1.00 94.88 77 VAL A N 1
ATOM 547 C CA . VAL A 1 77 ? -2.420 -0.037 -10.827 1.00 94.88 77 VAL A CA 1
ATOM 548 C C . VAL A 1 77 ? -2.567 -1.209 -9.858 1.00 94.88 77 VAL A C 1
ATOM 550 O O . VAL A 1 77 ? -3.567 -1.285 -9.146 1.00 94.88 77 VAL A O 1
ATOM 553 N N . GLY A 1 78 ? -1.565 -2.089 -9.795 1.00 94.88 78 GLY A N 1
ATOM 554 C CA . GLY A 1 78 ? -1.513 -3.160 -8.805 1.00 94.88 78 GLY A CA 1
ATOM 555 C C . GLY A 1 78 ? -1.610 -2.619 -7.382 1.00 94.88 78 GLY A C 1
ATOM 556 O O . GLY A 1 78 ? -2.481 -3.033 -6.624 1.00 94.88 78 GLY A O 1
ATOM 557 N N . GLU A 1 79 ? -0.765 -1.650 -7.040 1.00 95.56 79 GLU A N 1
ATOM 558 C CA . GLU A 1 79 ? -0.684 -1.036 -5.713 1.00 95.56 79 GLU A CA 1
ATOM 559 C C . GLU A 1 79 ? -2.020 -0.437 -5.262 1.00 95.56 79 GLU A C 1
ATOM 561 O O . GLU A 1 79 ? -2.505 -0.730 -4.166 1.00 95.56 79 GLU A O 1
ATOM 566 N N . LEU A 1 80 ? -2.683 0.308 -6.149 1.00 95.31 80 LEU A N 1
ATOM 567 C CA . LEU A 1 80 ? -4.013 0.851 -5.889 1.00 95.31 80 LEU A CA 1
ATOM 568 C C . LEU A 1 80 ? -5.059 -0.252 -5.711 1.00 95.31 80 LEU A C 1
ATOM 570 O O . LEU A 1 80 ? -5.873 -0.171 -4.791 1.00 95.31 80 LEU A O 1
ATOM 574 N N . ALA A 1 81 ? -5.034 -1.293 -6.548 1.00 95.56 81 ALA A N 1
ATOM 575 C CA . ALA A 1 81 ? -5.962 -2.414 -6.434 1.00 95.56 81 ALA A CA 1
ATOM 576 C C . ALA A 1 81 ? -5.793 -3.152 -5.096 1.00 95.56 81 ALA A C 1
ATOM 578 O O . ALA A 1 81 ? -6.779 -3.408 -4.407 1.00 95.56 81 ALA A O 1
ATOM 579 N N . GLY A 1 82 ? -4.554 -3.438 -4.688 1.00 93.81 82 GLY A N 1
ATOM 580 C CA . GLY A 1 82 ? -4.249 -4.092 -3.414 1.00 93.81 82 GLY A CA 1
ATOM 581 C C . GLY A 1 82 ? -4.692 -3.278 -2.201 1.00 93.81 82 GLY A C 1
ATOM 582 O O . GLY A 1 82 ? -5.329 -3.807 -1.288 1.00 93.81 82 GLY A O 1
ATOM 583 N N . PHE A 1 83 ? -4.426 -1.971 -2.217 1.00 94.06 83 PHE A N 1
ATOM 584 C CA . PHE A 1 83 ? -4.874 -1.065 -1.162 1.00 94.06 83 PHE A CA 1
ATOM 585 C C . PHE A 1 83 ? -6.408 -0.971 -1.102 1.00 94.06 83 PHE A C 1
ATOM 587 O O . PHE A 1 83 ? -7.004 -0.998 -0.024 1.00 94.06 83 PHE A O 1
ATOM 594 N N . PHE A 1 84 ? -7.071 -0.925 -2.262 1.00 95.00 84 PHE A N 1
ATOM 595 C CA . PHE A 1 84 ? -8.530 -0.885 -2.359 1.00 95.00 84 PHE A CA 1
ATOM 596 C C . PHE A 1 84 ? -9.193 -2.171 -1.849 1.00 95.00 84 PHE A C 1
ATOM 598 O O . PHE A 1 84 ? -10.217 -2.104 -1.171 1.00 95.00 84 PHE A O 1
ATOM 605 N N . VAL A 1 85 ? -8.594 -3.340 -2.090 1.00 95.38 85 VAL A N 1
ATOM 606 C CA . VAL A 1 85 ? -9.064 -4.614 -1.517 1.00 95.38 85 VAL A CA 1
ATOM 607 C C . VAL A 1 85 ? -9.085 -4.562 0.015 1.00 95.38 85 VAL A C 1
ATOM 609 O O . VAL A 1 85 ? -10.038 -5.051 0.622 1.00 95.38 85 VAL A O 1
ATOM 612 N N . GLY A 1 86 ? -8.099 -3.915 0.649 1.00 93.12 86 GLY A N 1
ATOM 613 C CA . GLY A 1 86 ? -8.097 -3.687 2.098 1.00 93.12 86 GLY A CA 1
ATOM 614 C C . GLY A 1 86 ? -9.326 -2.904 2.578 1.00 93.12 86 GLY A C 1
ATOM 615 O O . GLY A 1 86 ? -9.986 -3.299 3.542 1.00 93.12 86 GLY A O 1
ATOM 616 N N . TRP A 1 87 ? -9.704 -1.849 1.853 1.00 93.31 87 TRP A N 1
ATOM 617 C CA . TRP A 1 87 ? -10.916 -1.074 2.140 1.00 93.31 87 TRP A CA 1
ATOM 618 C C . TRP A 1 87 ? -12.202 -1.868 1.945 1.00 93.31 87 TRP A C 1
ATOM 620 O O . TRP A 1 87 ? -13.091 -1.795 2.793 1.00 93.31 87 TRP A O 1
ATOM 630 N N . VAL A 1 88 ? -12.298 -2.645 0.864 1.00 94.12 88 VAL A N 1
ATOM 631 C CA . VAL A 1 88 ? -13.445 -3.531 0.623 1.00 94.12 88 VAL A CA 1
ATOM 632 C C . VAL A 1 88 ? -13.595 -4.525 1.774 1.00 94.12 88 VAL A C 1
ATOM 634 O O . VAL A 1 88 ? -14.693 -4.686 2.299 1.00 94.12 88 VAL A O 1
ATOM 637 N N . ALA A 1 89 ? -12.496 -5.133 2.230 1.00 92.25 89 ALA A N 1
ATOM 638 C CA . ALA A 1 89 ? -12.517 -6.067 3.352 1.00 92.25 89 ALA A CA 1
ATOM 639 C C . ALA A 1 89 ? -13.020 -5.408 4.649 1.00 92.25 89 ALA A C 1
ATOM 641 O O . ALA A 1 89 ? -13.864 -5.977 5.344 1.00 92.25 89 ALA A O 1
ATOM 642 N N . VAL A 1 90 ? -12.561 -4.190 4.954 1.00 91.12 90 VAL A N 1
ATOM 643 C CA . VAL A 1 90 ? -13.053 -3.422 6.108 1.00 91.12 90 VAL A CA 1
ATOM 644 C C . VAL A 1 90 ? -14.535 -3.081 5.964 1.00 91.12 90 VAL A C 1
ATOM 646 O O . VAL A 1 90 ? -15.288 -3.248 6.921 1.00 91.12 90 VAL A O 1
ATOM 649 N N . ALA A 1 91 ? -14.980 -2.643 4.786 1.00 90.31 91 ALA A N 1
ATOM 650 C CA . ALA A 1 91 ? -16.385 -2.332 4.543 1.00 90.31 91 ALA A CA 1
ATOM 651 C C . ALA A 1 91 ? -17.274 -3.568 4.751 1.00 90.31 91 ALA A C 1
ATOM 653 O O . ALA A 1 91 ? -18.276 -3.493 5.462 1.00 90.31 91 ALA A O 1
ATOM 654 N N . CYS A 1 92 ? -16.873 -4.723 4.212 1.00 90.62 92 CYS A N 1
ATOM 655 C CA . CYS A 1 92 ? -17.558 -5.993 4.442 1.00 90.62 92 CYS A CA 1
ATOM 656 C C . CYS A 1 92 ? -17.604 -6.359 5.933 1.00 90.62 92 CYS A C 1
ATOM 658 O O . CYS A 1 92 ? -18.652 -6.775 6.422 1.00 90.62 92 CYS A O 1
ATOM 660 N N . MET A 1 93 ? -16.500 -6.167 6.663 1.00 88.69 93 MET A N 1
ATOM 661 C CA . MET A 1 93 ? -16.438 -6.423 8.105 1.00 88.69 93 MET A CA 1
ATOM 662 C C . MET A 1 93 ? -17.419 -5.536 8.883 1.00 88.69 93 MET A C 1
ATOM 664 O O . MET A 1 93 ? -18.145 -6.034 9.738 1.00 88.69 93 MET A O 1
ATOM 668 N N . VAL A 1 94 ? -17.479 -4.239 8.567 1.00 86.69 94 VAL A N 1
ATOM 669 C CA . VAL A 1 94 ? -18.400 -3.288 9.209 1.00 86.69 94 VAL A CA 1
ATOM 670 C C . VAL A 1 94 ? -19.857 -3.654 8.934 1.00 86.69 94 VAL A C 1
ATOM 672 O O . VAL A 1 94 ? -20.660 -3.663 9.864 1.00 86.69 94 VAL A O 1
ATOM 675 N N . ILE A 1 95 ? -20.200 -3.971 7.681 1.00 88.62 95 ILE A N 1
ATOM 676 C CA . ILE A 1 95 ? -21.564 -4.363 7.293 1.00 88.62 95 ILE A CA 1
ATOM 677 C C . ILE A 1 95 ? -21.987 -5.635 8.034 1.00 88.62 95 ILE A C 1
ATOM 679 O O . ILE A 1 95 ? -23.090 -5.692 8.573 1.00 88.62 95 ILE A O 1
ATOM 683 N N . TRP A 1 96 ? -21.108 -6.637 8.097 1.00 86.31 96 TRP A N 1
ATOM 684 C CA . TRP A 1 96 ? -21.388 -7.894 8.787 1.00 86.31 96 TRP A CA 1
ATOM 685 C C . TRP A 1 96 ? -21.601 -7.704 10.296 1.00 86.31 96 TRP A C 1
ATOM 687 O O . TRP A 1 96 ? -22.492 -8.324 10.871 1.00 86.31 96 TRP A O 1
ATOM 697 N N . ASP A 1 97 ? -20.816 -6.831 10.933 1.00 78.69 97 ASP A N 1
ATOM 698 C CA . ASP A 1 97 ? -20.929 -6.535 12.368 1.00 78.69 97 ASP A CA 1
ATOM 699 C C . ASP A 1 97 ? -22.213 -5.758 12.722 1.00 78.69 97 ASP A C 1
ATOM 701 O O . ASP A 1 97 ? -22.784 -5.976 13.783 1.00 78.69 97 ASP A O 1
ATOM 705 N N . HIS A 1 98 ? -22.716 -4.898 11.824 1.00 64.81 98 HIS A N 1
ATOM 706 C CA . HIS A 1 98 ? -23.968 -4.145 12.027 1.00 64.81 98 HIS A CA 1
ATOM 707 C C . HIS A 1 98 ? -25.236 -4.914 11.622 1.00 64.81 98 HIS A C 1
ATOM 709 O O . HIS A 1 98 ? -26.336 -4.492 11.970 1.00 64.81 98 HIS A O 1
ATOM 715 N N . GLY A 1 99 ? -25.103 -6.003 10.859 1.00 59.47 99 GLY A N 1
ATOM 716 C CA . GLY A 1 99 ? -26.218 -6.875 10.474 1.00 59.47 99 GLY A CA 1
ATOM 717 C C . GLY A 1 99 ? -26.600 -7.921 11.531 1.00 59.47 99 GLY A C 1
ATOM 718 O O . GLY A 1 99 ? -27.537 -8.686 11.305 1.00 59.47 99 GLY A O 1
ATOM 719 N N . ARG A 1 100 ? -25.870 -7.975 12.651 1.00 52.53 100 ARG A N 1
ATOM 720 C CA . ARG A 1 100 ? -26.142 -8.812 13.826 1.00 52.53 100 ARG A CA 1
ATOM 721 C C . ARG A 1 100 ? -26.772 -8.010 14.958 1.00 52.53 100 ARG A C 1
ATOM 723 O O . ARG A 1 100 ? -27.489 -8.652 15.756 1.00 52.53 100 ARG A O 1
#

pLDDT: mean 86.35, std 11.55, range [40.56, 96.25]

Mean predicted aligned error: 6.03 Å

Foldseek 3Di:
DPDPPCVVLVVLLQVLLVLLLVLCVQQCVLCVCVLVVPPPNDVVSNVVSVVSSVVSNVVQLVVCCVPPVVNNVSSNNSNVNNNVVSVVVVVVVSVVVVVD